Protein AF-K7R2X4-F1 (afdb_monomer_lite)

Organism: Trypanosoma cruzi (NCBI:txid5693)

Foldseek 3Di:
DLVVQLVDALQSLLCCLQPVLLVVLLVVLVVCCVVCVPVQDPVLVVLLVVLVVQLVVLVCLVVDPDLSSSLSSVSSNQSSVLSNCVRVPNVVSSNVSSNVSNVVSSVSSVVVSVVCCVPPVD

Structure (mmCIF, N/CA/C/O backbone):
data_AF-K7R2X4-F1
#
_entry.id   AF-K7R2X4-F1
#
loop_
_atom_site.group_PDB
_atom_site.id
_atom_site.type_symbol
_atom_site.label_atom_id
_atom_site.label_alt_id
_atom_site.label_comp_id
_atom_site.label_asym_id
_atom_site.label_entity_id
_atom_site.label_seq_id
_atom_site.pdbx_PDB_ins_code
_atom_site.Cartn_x
_atom_site.Cartn_y
_atom_site.Cartn_z
_atom_site.occupancy
_atom_site.B_iso_or_equiv
_atom_site.auth_seq_id
_atom_site.auth_comp_id
_atom_site.auth_asym_id
_atom_site.auth_atom_id
_atom_site.pdbx_PDB_model_num
ATOM 1 N N . TRP A 1 1 ? 6.339 7.286 11.561 1.00 77.75 1 TRP A N 1
ATOM 2 C CA . TRP A 1 1 ? 5.169 7.922 10.925 1.00 77.75 1 TRP A CA 1
ATOM 3 C C . TRP A 1 1 ? 3.982 6.979 10.856 1.00 77.75 1 TRP A C 1
ATOM 5 O O . TRP A 1 1 ? 2.956 7.312 11.421 1.00 77.75 1 TRP A O 1
ATOM 15 N N . LEU A 1 2 ? 4.081 5.812 10.201 1.00 76.56 2 LEU A N 1
ATOM 16 C CA . LEU A 1 2 ? 2.911 4.935 10.049 1.00 76.56 2 LEU A CA 1
ATOM 17 C C . LEU A 1 2 ? 2.340 4.407 11.384 1.00 76.56 2 LEU A C 1
ATOM 19 O O . LEU A 1 2 ? 1.121 4.411 11.533 1.00 76.56 2 LEU A O 1
ATOM 23 N N . PRO A 1 3 ? 3.168 3.999 12.370 1.00 75.19 3 PRO A N 1
ATOM 24 C CA . PRO A 1 3 ? 2.663 3.613 13.690 1.00 75.19 3 PRO A CA 1
ATOM 25 C C . PRO A 1 3 ? 2.019 4.781 14.443 1.00 75.19 3 PRO A C 1
ATOM 27 O O . PRO A 1 3 ? 1.027 4.573 15.134 1.00 75.19 3 PRO A O 1
ATOM 30 N N . ASP A 1 4 ? 2.558 5.988 14.266 1.00 79.75 4 ASP A N 1
ATOM 31 C CA . ASP A 1 4 ? 2.084 7.221 14.908 1.00 79.75 4 ASP A CA 1
ATOM 32 C C . ASP A 1 4 ? 0.754 7.682 14.284 1.00 79.75 4 ASP A C 1
ATOM 34 O O . ASP A 1 4 ? -0.154 8.132 14.972 1.00 79.75 4 ASP A O 1
ATOM 38 N N . ALA A 1 5 ? 0.573 7.476 12.974 1.00 78.31 5 ALA A N 1
ATOM 39 C CA . ALA A 1 5 ? -0.672 7.779 12.265 1.00 78.31 5 ALA A CA 1
ATOM 40 C C . ALA A 1 5 ? -1.873 6.952 12.769 1.00 78.31 5 ALA A C 1
ATOM 42 O O . ALA A 1 5 ? -3.019 7.359 12.586 1.00 78.31 5 ALA A O 1
ATOM 43 N N . MET A 1 6 ? -1.622 5.816 13.430 1.00 83.62 6 MET A N 1
ATOM 44 C CA . MET A 1 6 ? -2.658 4.958 14.017 1.00 83.62 6 MET A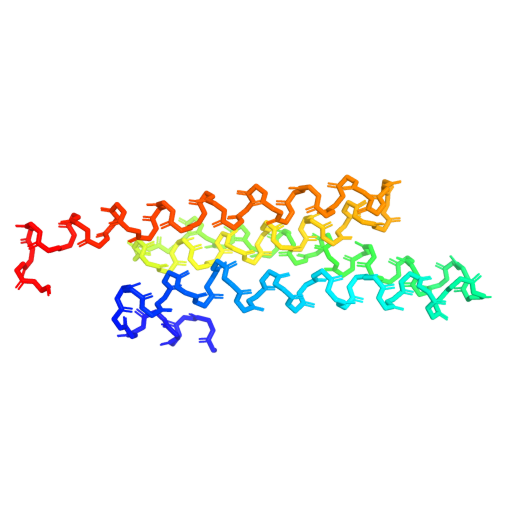 CA 1
ATOM 45 C C . MET A 1 6 ? -3.189 5.457 15.364 1.00 83.62 6 MET A C 1
ATOM 47 O O . MET A 1 6 ? -4.157 4.889 15.880 1.00 83.62 6 MET A O 1
ATOM 51 N N . GLU A 1 7 ? -2.587 6.493 15.947 1.00 83.25 7 GLU A N 1
ATOM 52 C CA . GLU A 1 7 ? -3.109 7.149 17.153 1.00 83.25 7 GLU A CA 1
ATOM 53 C C . GLU A 1 7 ? -4.338 8.013 16.848 1.00 83.25 7 GLU A C 1
ATOM 55 O O . GLU A 1 7 ? -5.176 8.230 17.721 1.00 83.25 7 GLU A O 1
ATOM 60 N N . GLY A 1 8 ? -4.489 8.445 15.592 1.00 79.62 8 GLY A N 1
ATOM 61 C CA . GLY A 1 8 ? -5.644 9.206 15.136 1.00 79.62 8 GLY A CA 1
ATOM 62 C C . GLY A 1 8 ? -6.963 8.416 15.157 1.00 79.62 8 GLY A C 1
ATOM 63 O O . GLY A 1 8 ? -6.980 7.185 15.295 1.00 79.62 8 GLY A O 1
ATOM 64 N N . PRO A 1 9 ? -8.101 9.112 14.983 1.00 82.31 9 PRO A N 1
ATOM 65 C CA . PRO A 1 9 ? -9.410 8.473 14.931 1.00 82.31 9 PRO A CA 1
ATOM 66 C C . PRO A 1 9 ? -9.512 7.516 13.733 1.00 82.31 9 PRO A C 1
ATOM 68 O O . PRO A 1 9 ? -8.972 7.763 12.650 1.00 82.31 9 PRO A O 1
ATOM 71 N N . ILE A 1 10 ? -10.243 6.414 13.916 1.00 82.56 10 ILE A N 1
ATOM 72 C CA . ILE A 1 10 ? -10.379 5.341 12.919 1.00 82.56 10 ILE A CA 1
ATOM 73 C C . ILE A 1 10 ? -10.864 5.825 11.533 1.00 82.56 10 ILE A C 1
ATOM 75 O O . ILE A 1 10 ? -10.270 5.392 10.543 1.00 82.56 10 ILE A O 1
ATOM 79 N N . PRO A 1 11 ? -11.851 6.741 11.393 1.00 78.00 11 PRO A N 1
ATOM 80 C CA . PRO A 1 11 ? -12.247 7.238 10.070 1.00 78.00 11 PRO A CA 1
ATOM 81 C C . PRO A 1 11 ? -11.132 8.011 9.348 1.00 78.00 11 PRO A C 1
ATOM 83 O O . PRO A 1 11 ? -11.034 7.941 8.124 1.00 78.00 11 PRO A O 1
ATOM 86 N N . VAL A 1 12 ? -10.244 8.693 10.081 1.00 80.56 12 VAL A N 1
ATOM 87 C CA . VAL A 1 12 ? -9.082 9.380 9.489 1.00 80.56 12 VAL A CA 1
ATOM 88 C C . VAL A 1 12 ? -8.041 8.366 9.018 1.00 80.56 12 VAL A C 1
ATOM 90 O O . VAL A 1 12 ? -7.509 8.498 7.917 1.00 80.56 12 VAL A O 1
ATOM 93 N N . SER A 1 13 ? -7.809 7.302 9.792 1.00 81.44 13 SER A N 1
ATOM 94 C CA . SER A 1 13 ? -6.947 6.191 9.364 1.00 81.44 13 SER A CA 1
ATOM 95 C C . SER A 1 13 ? -7.501 5.508 8.105 1.00 81.44 13 SER A C 1
ATOM 97 O O . SER A 1 13 ? -6.760 5.278 7.150 1.00 81.44 13 SER A O 1
ATOM 99 N N . ALA A 1 14 ? -8.815 5.262 8.044 1.00 77.38 14 ALA A N 1
ATOM 100 C CA . ALA A 1 14 ? -9.463 4.706 6.856 1.00 77.38 14 ALA A CA 1
ATOM 101 C C . ALA A 1 14 ? -9.222 5.581 5.614 1.00 77.38 14 ALA A C 1
ATOM 103 O O . ALA A 1 14 ? -8.844 5.065 4.563 1.00 77.38 14 ALA A O 1
ATOM 104 N N . LEU A 1 15 ? -9.369 6.904 5.748 1.00 79.50 15 LEU A N 1
ATOM 105 C CA . LEU A 1 15 ? -9.139 7.853 4.658 1.00 79.50 15 LEU A CA 1
ATOM 106 C C . LEU A 1 15 ? -7.680 7.842 4.172 1.00 79.50 15 LEU A C 1
ATOM 108 O O . LEU A 1 15 ? -7.438 7.787 2.968 1.00 79.50 15 LEU A O 1
ATOM 112 N N . ILE A 1 16 ? -6.704 7.863 5.082 1.00 80.94 16 ILE A N 1
ATOM 113 C CA . ILE A 1 16 ? -5.278 7.915 4.716 1.00 80.94 16 ILE A CA 1
ATOM 114 C C . ILE A 1 16 ? -4.851 6.641 3.975 1.00 80.94 16 ILE A C 1
ATOM 116 O O . ILE A 1 16 ? -4.173 6.698 2.947 1.00 80.94 16 ILE A O 1
ATOM 120 N N . HIS A 1 17 ? -5.274 5.479 4.470 1.00 77.75 17 HIS A N 1
ATOM 121 C CA . HIS A 1 17 ? -4.864 4.195 3.906 1.00 77.75 17 HIS A CA 1
ATOM 122 C C . HIS A 1 17 ? -5.637 3.789 2.650 1.00 77.75 17 HIS A C 1
ATOM 124 O O . HIS A 1 17 ? -5.121 2.998 1.860 1.00 77.75 17 HIS A O 1
ATOM 130 N N . ALA A 1 18 ? -6.843 4.325 2.451 1.00 71.25 18 ALA A N 1
ATOM 131 C CA . ALA A 1 18 ? -7.626 4.084 1.247 1.00 71.25 18 ALA A CA 1
ATOM 132 C C . ALA A 1 18 ? -7.346 5.127 0.155 1.00 71.25 18 ALA A C 1
ATOM 134 O O . ALA A 1 18 ? -7.120 4.755 -0.989 1.00 71.25 18 ALA A O 1
ATOM 135 N N . ALA A 1 19 ? -7.338 6.421 0.482 1.00 72.62 19 ALA A N 1
ATOM 136 C CA . ALA A 1 19 ? -7.342 7.475 -0.530 1.00 72.62 19 ALA A CA 1
ATOM 137 C C . ALA A 1 19 ? -5.947 8.048 -0.808 1.00 72.62 19 ALA A C 1
ATOM 139 O O . ALA A 1 19 ? -5.497 8.047 -1.951 1.00 72.62 19 ALA A O 1
ATOM 140 N N . THR A 1 20 ? -5.231 8.537 0.207 1.00 75.88 20 THR A N 1
ATOM 141 C CA . THR A 1 20 ? -4.026 9.350 -0.047 1.00 75.88 20 THR A CA 1
ATOM 142 C C . THR A 1 20 ? -2.812 8.504 -0.419 1.00 75.88 20 THR A C 1
ATOM 144 O O . THR A 1 20 ? -2.122 8.821 -1.388 1.00 75.88 20 THR A O 1
ATOM 147 N N . LEU A 1 21 ? -2.582 7.393 0.286 1.00 76.62 21 LEU A N 1
ATOM 148 C CA . LEU A 1 21 ? -1.491 6.460 -0.017 1.00 76.62 21 LEU A CA 1
ATOM 149 C C . LEU A 1 21 ? -1.657 5.777 -1.384 1.00 76.62 21 LEU A C 1
ATOM 151 O O . LEU A 1 21 ? -0.673 5.567 -2.090 1.00 76.62 21 LEU A O 1
ATOM 155 N N . VAL A 1 22 ? -2.896 5.466 -1.773 1.00 72.69 22 VAL A N 1
ATOM 156 C CA . VAL A 1 22 ? -3.201 4.786 -3.041 1.00 72.69 22 VAL A CA 1
ATOM 157 C C . VAL A 1 22 ? -3.092 5.744 -4.223 1.00 72.69 22 VAL A C 1
ATOM 159 O O . VAL A 1 22 ? -2.416 5.423 -5.198 1.00 72.69 22 VAL A O 1
ATOM 162 N N . VAL A 1 23 ? -3.689 6.938 -4.135 1.00 73.44 23 VAL A N 1
ATOM 163 C CA . VAL A 1 23 ? -3.627 7.937 -5.217 1.00 73.44 23 VAL A CA 1
ATOM 164 C C . VAL A 1 23 ? -2.190 8.394 -5.452 1.00 73.44 23 VAL A C 1
ATOM 166 O O . VAL A 1 23 ? -1.746 8.451 -6.597 1.00 73.44 23 VAL A O 1
ATOM 169 N N . CYS A 1 24 ? -1.431 8.646 -4.380 1.00 78.88 24 CYS A N 1
ATOM 170 C CA . CYS A 1 24 ? -0.012 8.969 -4.498 1.00 78.88 24 CYS A CA 1
ATOM 171 C C . CYS A 1 24 ? 0.764 7.810 -5.149 1.00 78.88 24 CYS A C 1
ATOM 173 O O . CYS A 1 24 ? 1.575 8.042 -6.042 1.00 78.88 24 CYS A O 1
ATOM 175 N N . GLY A 1 25 ? 0.450 6.562 -4.779 1.00 73.88 25 GLY A N 1
ATOM 176 C CA . GLY A 1 25 ? 1.038 5.364 -5.376 1.00 73.88 25 GLY A CA 1
ATOM 177 C C . GLY A 1 25 ? 0.819 5.256 -6.890 1.00 73.88 25 GLY A C 1
ATOM 178 O O . GLY A 1 25 ? 1.776 5.089 -7.645 1.00 73.88 25 GLY A O 1
ATOM 179 N N . ILE A 1 26 ? -0.427 5.417 -7.339 1.00 74.81 26 ILE A N 1
ATOM 180 C CA . ILE A 1 26 ? -0.808 5.342 -8.759 1.00 74.81 26 ILE A CA 1
ATOM 181 C C . ILE A 1 26 ? -0.136 6.457 -9.568 1.00 74.81 26 ILE A C 1
ATOM 183 O O . ILE A 1 26 ? 0.454 6.187 -10.616 1.00 74.81 26 ILE A O 1
ATOM 187 N N . ILE A 1 27 ? -0.183 7.700 -9.076 1.00 81.44 27 ILE A N 1
ATOM 188 C CA . ILE A 1 27 ? 0.437 8.847 -9.755 1.00 81.44 27 ILE A CA 1
ATOM 189 C C . ILE A 1 27 ? 1.938 8.606 -9.901 1.00 81.44 27 ILE A C 1
ATOM 191 O O . ILE A 1 27 ? 2.477 8.706 -11.002 1.00 81.44 27 ILE A O 1
ATOM 195 N N . LEU A 1 28 ? 2.607 8.230 -8.813 1.00 77.94 28 LEU A N 1
ATOM 196 C CA . LEU A 1 28 ? 4.053 8.051 -8.798 1.00 77.94 28 LEU A CA 1
ATOM 197 C C . LEU A 1 28 ? 4.482 6.858 -9.670 1.00 77.94 28 LEU A C 1
ATOM 199 O O . LEU A 1 28 ? 5.457 6.971 -10.406 1.00 77.94 28 LEU A O 1
ATOM 203 N N . GLY A 1 29 ? 3.713 5.764 -9.682 1.00 72.75 29 GLY A N 1
ATOM 204 C CA . GLY A 1 29 ? 3.928 4.634 -10.592 1.00 72.75 29 GLY A CA 1
ATOM 205 C C . GLY A 1 29 ? 3.778 5.019 -12.067 1.00 72.75 29 GLY A C 1
ATOM 206 O O . GLY A 1 29 ? 4.648 4.697 -12.876 1.00 72.75 29 GLY A O 1
ATOM 207 N N . SER A 1 30 ? 2.726 5.768 -12.412 1.00 75.06 30 SER A N 1
ATOM 208 C CA . SER A 1 30 ? 2.514 6.254 -13.783 1.00 75.06 30 SER A CA 1
ATOM 209 C C . SER A 1 30 ? 3.608 7.226 -14.241 1.00 75.06 30 SER A C 1
ATOM 211 O O . SER A 1 30 ? 4.054 7.165 -15.386 1.00 75.06 30 SER A O 1
ATOM 213 N N . PHE A 1 31 ? 4.097 8.069 -13.327 1.00 79.06 31 PHE A N 1
ATOM 214 C CA . PHE A 1 31 ? 5.168 9.022 -13.591 1.00 79.06 31 PHE A CA 1
ATOM 215 C C . PHE A 1 31 ? 6.516 8.324 -13.796 1.00 79.06 31 PHE A C 1
ATOM 217 O O . PHE A 1 31 ? 7.232 8.637 -14.743 1.00 79.06 31 PHE A O 1
ATOM 224 N N . ILE A 1 32 ? 6.845 7.338 -12.954 1.00 73.19 32 ILE A N 1
ATOM 225 C CA . ILE A 1 32 ? 8.058 6.521 -13.101 1.00 73.19 32 ILE A CA 1
ATOM 226 C C . ILE A 1 32 ? 8.062 5.814 -14.459 1.00 73.19 32 ILE A C 1
ATOM 228 O O . ILE A 1 32 ? 9.074 5.844 -15.155 1.00 73.19 32 ILE A O 1
ATOM 232 N N . PHE A 1 33 ? 6.939 5.224 -14.863 1.00 73.50 33 PHE A N 1
ATOM 233 C CA . PHE A 1 33 ? 6.860 4.535 -16.147 1.00 73.50 33 PHE A CA 1
ATOM 234 C C . PHE A 1 33 ? 7.175 5.463 -17.330 1.00 73.50 33 PHE A C 1
ATOM 236 O O . PHE A 1 33 ? 8.025 5.138 -18.154 1.00 73.50 33 PHE A O 1
ATOM 243 N N . TRP A 1 34 ? 6.565 6.652 -17.358 1.00 75.12 34 TRP A N 1
ATOM 244 C CA . TRP A 1 34 ? 6.799 7.648 -18.409 1.00 75.12 34 TRP A CA 1
ATOM 245 C C . TRP A 1 34 ? 8.215 8.244 -18.384 1.00 75.12 34 TRP A C 1
ATOM 247 O O . TRP A 1 34 ? 8.813 8.465 -19.434 1.00 75.12 34 TRP A O 1
ATOM 257 N N . CYS A 1 35 ? 8.779 8.528 -17.207 1.00 74.44 35 CYS A N 1
ATOM 258 C CA . CYS A 1 35 ? 10.097 9.164 -17.109 1.00 74.44 35 CYS A CA 1
ATOM 259 C C . CYS A 1 35 ? 11.264 8.204 -17.368 1.00 74.44 35 CYS A C 1
ATOM 261 O O . CYS A 1 35 ? 12.306 8.629 -17.871 1.00 74.44 35 CYS A O 1
ATOM 263 N N . PHE A 1 36 ? 11.123 6.927 -17.006 1.00 70.06 36 PHE A N 1
ATOM 264 C CA . PHE A 1 36 ? 12.213 5.950 -17.086 1.00 70.06 36 PHE A CA 1
ATOM 265 C C . PHE A 1 36 ? 12.137 5.037 -18.313 1.00 70.06 36 PHE A C 1
ATOM 267 O O . PHE A 1 36 ? 12.988 4.159 -18.462 1.00 70.06 36 PHE A O 1
ATOM 274 N N . GLU A 1 37 ? 11.217 5.307 -19.244 1.00 66.94 37 GLU A N 1
ATOM 275 C CA . GLU A 1 37 ? 11.116 4.648 -20.555 1.00 66.94 37 GLU A CA 1
ATOM 276 C C . GLU A 1 37 ? 12.402 4.774 -21.407 1.00 66.94 37 GLU A C 1
ATOM 278 O O . GLU A 1 37 ? 12.574 4.065 -22.385 1.00 66.94 37 GLU A O 1
ATOM 283 N N . PHE A 1 38 ? 13.355 5.641 -21.043 1.00 59.91 38 PHE A N 1
ATOM 284 C CA . PHE A 1 38 ? 14.661 5.748 -21.715 1.00 59.91 38 PHE A CA 1
ATOM 285 C C . PHE A 1 38 ? 15.844 5.146 -20.926 1.00 59.91 38 PHE A C 1
ATOM 287 O O . PHE A 1 38 ? 16.892 4.882 -21.511 1.00 59.91 38 PHE A O 1
ATOM 294 N N . TRP A 1 39 ? 15.706 4.883 -19.620 1.00 62.25 39 TRP A N 1
ATOM 295 C CA . TRP A 1 39 ? 16.797 4.432 -18.727 1.00 62.25 39 TRP A CA 1
ATOM 296 C C . TRP A 1 39 ? 16.585 2.980 -18.244 1.00 62.25 39 TRP A C 1
ATOM 298 O O . TRP A 1 39 ? 16.733 2.648 -17.064 1.00 62.25 39 TRP A O 1
ATOM 308 N N . PHE A 1 40 ? 16.222 2.114 -19.195 1.00 65.06 40 PHE A N 1
ATOM 309 C CA . PHE A 1 40 ? 15.354 0.939 -19.029 1.00 65.06 40 PHE A CA 1
ATOM 310 C C . PHE A 1 40 ? 15.786 -0.202 -18.083 1.00 65.06 40 PHE A C 1
ATOM 312 O O . PHE A 1 40 ? 14.927 -0.994 -17.719 1.00 65.06 40 PHE A O 1
ATOM 319 N N . SER A 1 41 ? 17.051 -0.361 -17.667 1.00 70.25 41 SER A N 1
ATOM 320 C CA . SER A 1 41 ? 17.432 -1.562 -16.879 1.00 70.25 41 SER A CA 1
ATOM 321 C C . SER A 1 41 ? 17.846 -1.278 -15.435 1.00 70.25 41 SER A C 1
ATOM 323 O O . SER A 1 41 ? 17.402 -1.962 -14.507 1.00 70.25 41 SER A O 1
ATOM 325 N N . TYR A 1 42 ? 18.663 -0.250 -15.204 1.00 78.56 42 TYR A N 1
ATOM 326 C CA . TYR A 1 42 ? 19.236 -0.024 -13.879 1.00 78.56 42 TYR A CA 1
ATOM 327 C C . TYR A 1 42 ? 18.209 0.539 -12.886 1.00 78.56 42 TYR A C 1
ATOM 329 O O . TYR A 1 42 ? 18.084 0.036 -11.774 1.00 78.56 42 TYR A O 1
ATOM 337 N N . PHE A 1 43 ? 17.404 1.524 -13.293 1.00 79.81 43 PHE A N 1
ATOM 338 C CA . PHE A 1 43 ? 16.391 2.099 -12.402 1.00 79.81 43 PHE A CA 1
ATOM 339 C C . PHE A 1 43 ? 15.257 1.117 -12.107 1.00 79.81 43 PHE A C 1
ATOM 341 O O . PHE A 1 43 ? 14.880 0.949 -10.949 1.00 79.81 43 PHE A O 1
ATOM 348 N N . TYR A 1 44 ? 14.766 0.406 -13.123 1.00 80.62 44 TYR A N 1
ATOM 349 C CA . TYR A 1 44 ? 13.725 -0.605 -12.941 1.00 80.62 44 TYR A CA 1
ATOM 350 C C . TYR A 1 44 ? 14.171 -1.743 -12.020 1.00 80.62 44 TYR A C 1
ATOM 352 O O . TYR A 1 44 ? 13.416 -2.135 -11.129 1.00 80.62 44 TYR A O 1
ATOM 360 N N . SER A 1 45 ? 15.409 -2.228 -12.169 1.00 83.44 45 SER A N 1
ATOM 361 C CA . SER A 1 45 ? 15.941 -3.252 -11.265 1.00 83.44 45 SER A CA 1
ATOM 3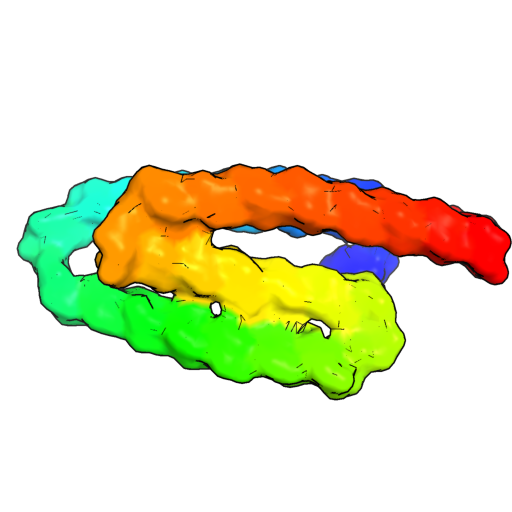62 C C . SER A 1 45 ? 16.028 -2.744 -9.827 1.00 83.44 45 SER A C 1
ATOM 364 O O . SER A 1 45 ? 15.530 -3.423 -8.932 1.00 83.44 45 SER A O 1
ATOM 366 N N . ILE A 1 46 ? 16.547 -1.536 -9.584 1.00 87.25 46 ILE A N 1
ATOM 367 C CA . ILE A 1 46 ? 16.582 -0.954 -8.231 1.00 87.25 46 ILE A CA 1
ATOM 368 C C . ILE A 1 46 ? 15.181 -0.876 -7.625 1.00 87.25 46 ILE A C 1
ATOM 370 O O . ILE A 1 46 ? 14.989 -1.260 -6.469 1.00 87.25 46 ILE A O 1
ATOM 374 N N . ILE A 1 47 ? 14.189 -0.395 -8.376 1.00 84.94 47 ILE A N 1
ATOM 375 C CA . ILE A 1 47 ? 12.836 -0.246 -7.834 1.00 84.94 47 ILE A CA 1
ATOM 376 C C . ILE A 1 47 ? 12.203 -1.626 -7.569 1.00 84.94 47 ILE A C 1
ATOM 378 O O . ILE A 1 47 ? 11.586 -1.826 -6.522 1.00 84.94 47 ILE A O 1
ATOM 382 N N . CYS A 1 48 ? 12.413 -2.617 -8.440 1.00 86.25 48 CYS A N 1
ATOM 383 C CA . CYS A 1 48 ? 11.904 -3.977 -8.220 1.00 86.25 48 CYS A CA 1
ATOM 384 C C . CYS A 1 48 ? 12.590 -4.647 -7.001 1.00 86.25 48 CYS A C 1
ATOM 386 O O . CYS A 1 48 ? 11.914 -5.231 -6.155 1.00 86.25 48 CYS A O 1
ATOM 388 N N . TRP A 1 49 ? 13.905 -4.469 -6.810 1.00 90.19 49 TRP A N 1
ATOM 389 C CA . TRP A 1 49 ? 14.614 -4.961 -5.616 1.00 90.19 49 TRP A CA 1
ATOM 390 C C . TRP A 1 49 ? 14.167 -4.258 -4.331 1.00 90.19 49 TRP A C 1
ATOM 392 O O . TRP A 1 49 ? 13.890 -4.916 -3.329 1.00 90.19 49 TRP A O 1
ATOM 402 N N . THR A 1 50 ? 14.065 -2.929 -4.343 1.00 90.50 50 THR A N 1
ATOM 403 C CA . THR A 1 50 ? 13.638 -2.161 -3.160 1.00 90.5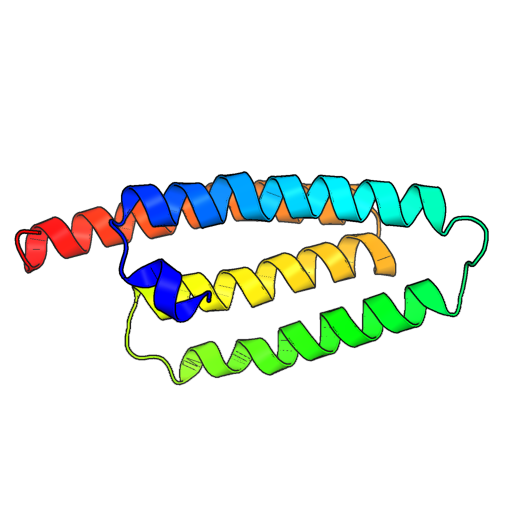0 50 THR A CA 1
ATOM 404 C C . THR A 1 50 ? 12.211 -2.506 -2.746 1.00 90.50 50 THR A C 1
ATOM 406 O O . THR A 1 50 ? 11.968 -2.757 -1.567 1.00 90.50 50 THR A O 1
ATOM 409 N N . THR A 1 51 ? 11.277 -2.600 -3.694 1.00 88.94 51 THR A N 1
ATOM 410 C CA . THR A 1 51 ? 9.892 -3.006 -3.406 1.00 88.94 51 THR A CA 1
ATOM 411 C C . THR A 1 51 ? 9.813 -4.435 -2.867 1.00 88.94 51 THR A C 1
ATOM 413 O O . THR A 1 51 ? 9.123 -4.654 -1.870 1.00 88.94 51 THR A O 1
ATOM 416 N N . ALA A 1 52 ? 10.578 -5.381 -3.421 1.00 89.12 52 ALA A N 1
ATOM 417 C CA . ALA A 1 52 ? 10.654 -6.751 -2.906 1.00 89.12 52 ALA A CA 1
ATOM 418 C C . ALA A 1 52 ? 11.201 -6.816 -1.467 1.00 89.12 52 ALA A C 1
ATOM 420 O O . ALA A 1 52 ? 10.645 -7.513 -0.615 1.00 89.12 52 ALA A O 1
ATOM 421 N N . ILE A 1 53 ? 12.252 -6.049 -1.160 1.00 92.75 53 ILE A N 1
ATOM 422 C CA . ILE A 1 53 ? 12.815 -5.971 0.196 1.00 92.75 53 ILE A CA 1
ATOM 423 C C . ILE A 1 53 ? 11.789 -5.390 1.174 1.00 92.75 53 ILE A C 1
ATOM 425 O O . ILE A 1 53 ? 11.630 -5.915 2.275 1.00 92.75 53 ILE A O 1
ATOM 429 N N . ILE A 1 54 ? 11.058 -4.343 0.784 1.00 89.50 54 ILE A N 1
ATOM 430 C CA . ILE A 1 54 ? 10.034 -3.735 1.646 1.00 89.50 54 ILE A CA 1
ATOM 431 C C . ILE A 1 54 ? 8.892 -4.722 1.926 1.00 89.50 54 ILE A C 1
ATOM 433 O O . ILE A 1 54 ? 8.436 -4.808 3.069 1.00 89.50 54 ILE A O 1
ATOM 437 N N . VAL A 1 55 ? 8.473 -5.517 0.934 1.00 89.06 55 VAL A N 1
ATOM 438 C CA . VAL A 1 55 ? 7.497 -6.601 1.141 1.00 89.06 55 VAL A CA 1
ATOM 439 C C . VAL A 1 55 ? 8.005 -7.585 2.198 1.00 89.06 55 VAL A C 1
ATOM 441 O O . VAL A 1 55 ? 7.277 -7.892 3.140 1.00 89.06 55 VAL A O 1
ATOM 444 N N . LEU A 1 56 ? 9.265 -8.016 2.122 1.00 89.06 56 LEU A N 1
ATOM 445 C CA . LEU A 1 56 ? 9.845 -8.914 3.127 1.00 89.06 56 LEU A CA 1
ATOM 446 C C . LEU A 1 56 ? 9.915 -8.269 4.518 1.00 89.06 56 LEU A C 1
ATOM 448 O O . LEU A 1 56 ? 9.537 -8.894 5.507 1.00 89.06 56 LEU A O 1
ATOM 452 N N . MET A 1 57 ? 10.338 -7.008 4.610 1.00 86.81 57 MET A N 1
ATOM 453 C CA . MET A 1 57 ? 10.405 -6.285 5.887 1.00 86.81 57 MET A CA 1
ATOM 454 C C . MET A 1 57 ? 9.023 -6.083 6.517 1.00 86.81 57 MET A C 1
ATOM 456 O O . MET A 1 57 ? 8.881 -6.094 7.741 1.00 86.81 57 MET A O 1
ATOM 460 N N . SER A 1 58 ? 7.981 -5.952 5.695 1.00 85.94 58 SER A N 1
ATOM 461 C CA . SER A 1 58 ? 6.607 -5.801 6.174 1.00 85.94 58 SER A CA 1
ATOM 462 C C . SER A 1 58 ? 6.067 -7.042 6.900 1.00 85.94 58 SER A C 1
ATOM 464 O O . SER A 1 58 ? 5.104 -6.920 7.653 1.00 85.94 58 SER A O 1
ATOM 466 N N . LEU A 1 59 ? 6.716 -8.211 6.779 1.00 85.50 59 LEU A N 1
ATOM 467 C CA . LEU A 1 59 ? 6.371 -9.420 7.545 1.00 85.50 59 LEU A CA 1
ATOM 468 C C . LEU A 1 59 ? 6.531 -9.233 9.064 1.00 85.50 59 LEU A C 1
ATOM 470 O O . LEU A 1 59 ? 5.934 -9.974 9.841 1.00 85.50 59 LEU A O 1
ATOM 474 N N . CYS A 1 60 ? 7.242 -8.190 9.506 1.00 84.88 60 CYS A N 1
ATOM 475 C CA . CYS A 1 60 ? 7.271 -7.767 10.909 1.00 84.88 60 CYS A CA 1
ATOM 476 C C . CYS A 1 60 ? 5.860 -7.481 11.484 1.00 84.88 60 CYS A C 1
ATOM 478 O O . CYS A 1 60 ? 5.658 -7.529 12.697 1.00 84.88 60 CYS A O 1
ATOM 480 N N . VAL A 1 61 ? 4.850 -7.276 10.624 1.00 86.25 61 VAL A N 1
ATOM 481 C CA . VAL A 1 61 ? 3.410 -7.288 10.953 1.00 86.25 61 VAL A CA 1
ATOM 482 C C . VAL A 1 61 ? 3.031 -8.344 11.989 1.00 86.25 61 VAL A C 1
ATOM 484 O O . VAL A 1 61 ? 2.313 -8.012 12.928 1.00 86.25 61 VAL A O 1
ATOM 487 N N . PHE A 1 62 ? 3.515 -9.582 11.849 1.00 86.56 62 PHE A N 1
ATOM 488 C CA . PHE A 1 62 ? 3.099 -10.702 12.703 1.00 86.56 62 PHE A CA 1
ATOM 489 C C . PHE A 1 62 ? 3.482 -10.535 14.178 1.00 86.56 62 PHE A C 1
ATOM 491 O O . PHE A 1 62 ? 2.892 -11.188 15.032 1.00 86.56 62 PHE A O 1
ATOM 498 N N . TYR A 1 63 ? 4.420 -9.639 14.481 1.00 87.31 63 TYR A N 1
ATOM 499 C CA . TYR A 1 63 ? 4.834 -9.319 15.845 1.00 87.31 63 TYR A CA 1
ATOM 500 C C . TYR A 1 63 ? 4.059 -8.140 16.457 1.00 87.31 63 TYR A C 1
ATOM 502 O O . TYR A 1 63 ? 4.310 -7.774 17.603 1.00 87.31 63 TYR A O 1
ATOM 510 N N . ASN A 1 64 ? 3.118 -7.531 15.725 1.00 85.50 64 ASN A N 1
ATOM 511 C CA . ASN A 1 64 ? 2.294 -6.436 16.235 1.00 85.50 64 ASN A CA 1
ATOM 512 C C . ASN A 1 64 ? 0.990 -6.968 16.842 1.00 85.50 64 ASN A C 1
ATOM 514 O O . ASN A 1 64 ? 0.176 -7.567 16.143 1.00 85.50 64 ASN A O 1
ATOM 518 N N . PHE A 1 65 ? 0.761 -6.670 18.122 1.00 86.56 65 PHE A N 1
ATOM 519 C CA . PHE A 1 65 ? -0.471 -7.036 18.832 1.00 86.56 65 PHE A CA 1
ATOM 520 C C . PHE A 1 65 ? -1.617 -6.026 18.638 1.00 86.56 65 PHE A C 1
ATOM 522 O O . PHE A 1 65 ? -2.779 -6.358 18.854 1.00 86.56 65 PHE A O 1
ATOM 529 N N . ASP A 1 66 ? -1.314 -4.804 18.190 1.00 87.31 66 ASP A N 1
ATOM 530 C CA . ASP A 1 66 ? -2.318 -3.766 17.947 1.00 87.31 66 ASP A CA 1
ATOM 531 C C . ASP A 1 66 ? -2.983 -3.944 16.575 1.00 87.31 66 ASP A C 1
ATOM 533 O O . ASP A 1 66 ? -2.336 -3.778 15.537 1.00 87.31 66 ASP A O 1
ATOM 537 N N . ALA A 1 67 ? -4.300 -4.179 16.544 1.0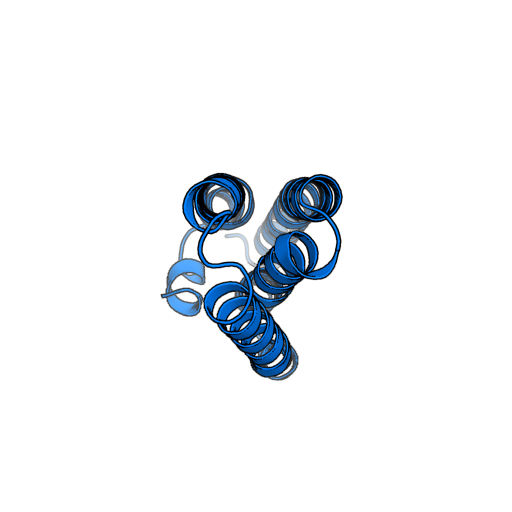0 86.75 67 ALA A N 1
ATOM 538 C CA . ALA A 1 67 ? -5.049 -4.398 15.299 1.00 86.75 67 ALA A CA 1
ATOM 539 C C . ALA A 1 67 ? -4.921 -3.235 14.292 1.00 86.75 67 ALA A C 1
ATOM 541 O O . ALA A 1 67 ? -4.741 -3.458 13.093 1.00 86.75 67 ALA A O 1
ATOM 542 N N . LYS A 1 68 ? -4.951 -1.981 14.774 1.00 84.69 68 LYS A N 1
ATOM 543 C CA . LYS A 1 68 ? -4.768 -0.788 13.927 1.00 84.69 68 LYS A CA 1
ATOM 544 C C . LYS A 1 68 ? -3.394 -0.794 13.249 1.00 84.69 68 LYS A C 1
ATOM 546 O O . LYS A 1 68 ? -3.300 -0.654 12.031 1.00 84.69 68 LYS A O 1
ATOM 551 N N . ARG A 1 69 ? -2.330 -1.045 14.020 1.00 86.69 69 ARG A N 1
ATOM 552 C CA . ARG A 1 69 ? -0.958 -1.115 13.494 1.00 86.69 69 ARG A CA 1
ATOM 553 C C . ARG A 1 69 ? -0.779 -2.303 12.558 1.00 86.69 69 ARG A C 1
ATOM 555 O O . ARG A 1 69 ? -0.164 -2.141 11.510 1.00 86.69 69 ARG A O 1
ATOM 562 N N . TYR A 1 70 ? -1.371 -3.454 12.867 1.00 89.44 70 TYR A N 1
ATOM 563 C CA . TYR A 1 70 ? -1.348 -4.630 11.995 1.00 89.44 70 TYR A CA 1
ATOM 564 C C . TYR A 1 70 ? -1.900 -4.307 10.594 1.00 89.44 70 TYR A C 1
ATOM 566 O O . TYR A 1 70 ? -1.308 -4.648 9.562 1.00 89.44 70 TYR A O 1
ATOM 574 N N . ILE A 1 71 ? -3.013 -3.573 10.529 1.00 88.81 71 ILE A N 1
ATOM 575 C CA . ILE A 1 71 ? -3.612 -3.170 9.249 1.00 88.81 71 ILE A CA 1
ATOM 576 C C . ILE A 1 71 ? -2.791 -2.101 8.549 1.00 88.81 71 ILE A C 1
ATOM 578 O O . ILE A 1 71 ? -2.644 -2.165 7.324 1.00 88.81 71 ILE A O 1
ATOM 582 N N . ALA A 1 72 ? -2.237 -1.158 9.305 1.00 86.44 72 ALA A N 1
ATOM 583 C CA . ALA A 1 72 ? -1.335 -0.154 8.769 1.00 86.44 72 ALA A CA 1
ATOM 584 C C . ALA A 1 72 ? -0.119 -0.814 8.115 1.00 86.44 72 ALA A C 1
ATOM 586 O O . ALA A 1 72 ? 0.132 -0.609 6.932 1.00 86.44 72 ALA A O 1
ATOM 587 N N . PHE A 1 73 ? 0.596 -1.684 8.821 1.00 87.00 73 PHE A N 1
ATOM 588 C CA . PHE A 1 73 ? 1.781 -2.334 8.272 1.00 87.00 73 PHE A CA 1
ATOM 589 C C . PHE A 1 73 ? 1.459 -3.275 7.099 1.00 87.00 73 PHE A C 1
ATOM 591 O O . PHE A 1 73 ? 2.229 -3.341 6.142 1.00 87.00 73 PHE A O 1
ATOM 598 N N . SER A 1 74 ? 0.289 -3.920 7.078 1.00 88.62 74 SER A N 1
ATOM 599 C CA . SER A 1 74 ? -0.132 -4.672 5.885 1.00 88.62 74 SER A CA 1
ATOM 600 C C . SER A 1 74 ? -0.456 -3.775 4.679 1.00 88.62 74 SER A C 1
ATOM 602 O O . SER A 1 74 ? -0.428 -4.272 3.556 1.00 88.62 74 SER A O 1
ATOM 604 N N . THR A 1 75 ? -0.697 -2.466 4.860 1.00 89.12 75 THR A N 1
ATOM 605 C CA . THR A 1 75 ? -0.761 -1.517 3.723 1.00 89.12 75 THR A CA 1
ATOM 606 C C . THR A 1 75 ? 0.606 -1.304 3.088 1.00 89.12 75 THR A C 1
ATOM 608 O O . THR A 1 75 ? 0.687 -1.247 1.868 1.00 89.12 75 THR A O 1
ATOM 611 N N . ILE A 1 76 ? 1.688 -1.279 3.879 1.00 87.88 76 ILE A N 1
ATOM 612 C CA . ILE A 1 76 ? 3.054 -1.178 3.340 1.00 87.88 76 ILE A CA 1
ATOM 613 C C . ILE A 1 76 ? 3.322 -2.368 2.422 1.00 87.88 76 ILE A C 1
ATOM 615 O O . ILE A 1 76 ? 3.721 -2.178 1.278 1.00 87.88 76 ILE A O 1
ATOM 619 N N . CYS A 1 77 ? 3.030 -3.582 2.899 1.00 89.19 77 CYS A N 1
ATOM 620 C CA . CYS A 1 77 ? 3.189 -4.807 2.118 1.00 89.19 77 CYS A CA 1
ATOM 621 C C . CYS A 1 77 ? 2.452 -4.730 0.774 1.00 89.19 77 CYS A C 1
ATOM 623 O O . CYS A 1 77 ? 3.039 -4.933 -0.286 1.00 89.19 77 CYS A O 1
ATOM 625 N N . GLN A 1 78 ? 1.161 -4.396 0.818 1.00 90.88 78 GLN A N 1
ATOM 626 C CA . GLN A 1 78 ? 0.290 -4.427 -0.355 1.00 90.88 78 GLN A CA 1
ATOM 627 C C . GLN A 1 78 ? 0.588 -3.294 -1.347 1.00 90.88 78 GLN A C 1
ATOM 629 O O . GLN A 1 78 ? 0.539 -3.521 -2.555 1.00 90.88 78 GLN A O 1
ATOM 634 N N . ILE A 1 79 ? 0.951 -2.101 -0.869 1.00 88.88 79 ILE A N 1
ATOM 635 C CA . ILE A 1 79 ? 1.385 -0.987 -1.724 1.00 88.88 79 ILE A CA 1
ATOM 636 C C . ILE A 1 79 ? 2.712 -1.329 -2.404 1.00 88.88 79 ILE A C 1
ATOM 638 O O . ILE A 1 79 ? 2.828 -1.180 -3.619 1.00 88.88 79 ILE A O 1
ATOM 642 N N . SER A 1 80 ? 3.697 -1.837 -1.658 1.00 89.31 80 SER A N 1
ATOM 643 C CA . SER A 1 80 ? 4.984 -2.248 -2.230 1.00 89.31 80 SER A CA 1
ATOM 644 C C . SER A 1 80 ? 4.829 -3.387 -3.234 1.00 89.31 80 SER A C 1
ATOM 646 O O . SER A 1 80 ? 5.453 -3.346 -4.290 1.00 89.31 80 SER A O 1
ATOM 648 N N . PHE A 1 81 ? 3.950 -4.351 -2.958 1.00 89.62 81 PHE A N 1
ATOM 649 C CA . PHE A 1 81 ? 3.607 -5.404 -3.910 1.00 89.62 81 PHE A CA 1
ATOM 650 C C . PHE A 1 81 ? 2.934 -4.849 -5.175 1.00 89.62 81 PHE A C 1
ATOM 652 O O . PHE A 1 81 ? 3.291 -5.240 -6.280 1.00 89.62 81 PHE A O 1
ATOM 659 N N . SER A 1 82 ? 2.020 -3.884 -5.040 1.00 90.00 82 SER A N 1
ATOM 660 C CA . SER A 1 82 ? 1.361 -3.251 -6.194 1.00 90.00 82 SER A CA 1
ATOM 661 C C . SER A 1 82 ? 2.369 -2.511 -7.081 1.00 90.00 82 SER A C 1
ATOM 663 O O . SER A 1 82 ? 2.323 -2.641 -8.302 1.00 90.00 82 SER A O 1
ATOM 665 N N . PHE A 1 83 ? 3.339 -1.810 -6.480 1.00 86.69 83 PHE A N 1
ATOM 666 C CA . PHE A 1 83 ? 4.458 -1.203 -7.208 1.00 86.69 83 PHE A CA 1
ATOM 667 C C . PHE A 1 83 ? 5.355 -2.236 -7.893 1.00 86.69 83 PHE A C 1
ATOM 669 O O . PHE A 1 83 ? 5.731 -2.042 -9.048 1.00 86.69 83 PHE A O 1
ATOM 676 N N . PHE A 1 84 ? 5.673 -3.337 -7.209 1.00 87.75 84 PHE A N 1
ATOM 677 C CA . PHE A 1 84 ? 6.411 -4.448 -7.803 1.00 87.75 84 PHE A CA 1
ATOM 678 C C . PHE A 1 84 ? 5.676 -4.988 -9.040 1.00 87.75 84 PHE A C 1
ATOM 680 O O . PHE A 1 84 ? 6.290 -5.148 -10.091 1.00 87.75 84 PHE A O 1
ATOM 687 N N . CYS A 1 85 ? 4.355 -5.180 -8.967 1.00 87.69 85 CYS A N 1
ATOM 688 C CA . CYS A 1 85 ? 3.540 -5.596 -10.111 1.00 87.69 85 CYS A CA 1
ATOM 689 C C . CYS A 1 85 ? 3.521 -4.562 -11.247 1.00 87.69 85 CYS A C 1
ATOM 691 O O . CYS A 1 85 ? 3.631 -4.964 -12.402 1.00 87.69 85 CYS A O 1
ATOM 693 N N . CYS A 1 86 ? 3.430 -3.258 -10.951 1.00 85.06 86 CYS A N 1
ATOM 694 C CA . CYS A 1 86 ? 3.491 -2.211 -11.982 1.00 85.06 86 CYS A CA 1
ATOM 695 C C . CYS A 1 86 ? 4.779 -2.282 -12.816 1.00 85.06 86 CYS A C 1
ATOM 697 O O . CYS A 1 86 ? 4.763 -1.942 -13.993 1.00 85.06 86 CYS A O 1
ATOM 699 N N . ILE A 1 87 ? 5.889 -2.673 -12.186 1.00 82.25 87 ILE A N 1
ATOM 700 C CA . ILE A 1 87 ? 7.228 -2.651 -12.783 1.00 82.25 87 ILE A CA 1
ATOM 701 C C . ILE A 1 87 ? 7.595 -3.984 -13.426 1.00 82.25 87 ILE A C 1
ATOM 703 O O . ILE A 1 87 ? 8.137 -4.011 -14.525 1.00 82.25 87 ILE A O 1
ATOM 707 N N . CYS A 1 88 ? 7.351 -5.081 -12.715 1.00 84.00 88 CYS A N 1
ATOM 708 C CA . CYS A 1 88 ? 7.844 -6.403 -13.078 1.00 84.00 88 CYS A CA 1
ATOM 709 C C . CYS A 1 88 ? 6.786 -7.248 -13.827 1.00 84.00 88 CYS A C 1
ATOM 711 O O . CYS A 1 88 ? 7.137 -8.292 -14.372 1.00 84.00 88 CYS A O 1
ATOM 713 N N . LEU A 1 89 ? 5.519 -6.807 -13.893 1.00 83.62 89 LEU A N 1
ATOM 714 C CA . LEU A 1 89 ? 4.462 -7.442 -14.695 1.00 83.62 89 LEU A CA 1
ATOM 715 C C . LEU A 1 89 ? 3.894 -6.479 -15.740 1.00 83.62 89 LEU A C 1
ATOM 717 O O . LEU A 1 89 ? 4.261 -6.548 -16.905 1.00 83.62 89 LEU A O 1
ATOM 721 N N . ASP A 1 90 ? 2.968 -5.620 -15.314 1.00 84.19 90 ASP A N 1
ATOM 722 C CA . ASP A 1 90 ? 2.218 -4.721 -16.180 1.00 84.19 90 ASP A CA 1
ATOM 723 C C . ASP A 1 90 ? 1.612 -3.583 -15.355 1.00 84.19 90 ASP A C 1
ATOM 725 O O . ASP A 1 90 ? 1.076 -3.791 -14.257 1.00 84.19 90 ASP A O 1
ATOM 729 N N . LEU A 1 91 ? 1.630 -2.373 -15.912 1.00 83.62 91 LEU A N 1
ATOM 730 C CA . LEU A 1 91 ? 1.155 -1.169 -15.225 1.00 83.62 91 LEU A CA 1
ATOM 731 C C . LEU A 1 91 ? -0.347 -1.254 -14.922 1.00 83.62 91 LEU A C 1
ATOM 733 O O . LEU A 1 91 ? -0.792 -0.916 -13.825 1.00 83.62 91 LEU A O 1
ATOM 737 N N . TYR A 1 92 ? -1.129 -1.784 -15.866 1.00 85.62 92 TYR A N 1
ATOM 738 C CA . TYR A 1 92 ? -2.566 -1.991 -15.684 1.00 85.62 92 TYR A CA 1
ATOM 739 C C . TYR A 1 92 ? -2.862 -2.951 -14.525 1.00 85.62 92 TYR A C 1
ATOM 741 O O . TYR A 1 92 ? -3.717 -2.670 -13.685 1.00 85.62 92 TYR A O 1
ATOM 749 N N . VAL A 1 93 ? -2.110 -4.052 -14.438 1.00 87.44 93 VAL A N 1
ATOM 750 C CA . VAL A 1 93 ? -2.262 -5.052 -13.375 1.00 87.44 93 VAL A CA 1
ATOM 751 C C . VAL A 1 93 ? -1.942 -4.436 -12.015 1.00 87.44 93 VAL A C 1
ATOM 753 O O . VAL A 1 93 ? -2.735 -4.569 -11.082 1.00 87.44 93 VAL A O 1
ATOM 756 N N . GLY A 1 94 ? -0.831 -3.708 -11.894 1.00 86.94 94 GLY A N 1
ATOM 757 C CA . GLY A 1 94 ? -0.477 -3.040 -10.641 1.00 86.94 94 GLY A CA 1
ATOM 758 C C . GLY A 1 94 ? -1.492 -1.967 -10.215 1.00 86.94 94 GLY A C 1
ATOM 759 O O . GLY A 1 94 ? -1.876 -1.919 -9.044 1.00 86.94 94 GLY A O 1
ATOM 760 N N . CYS A 1 95 ? -2.029 -1.181 -11.155 1.00 85.12 95 CYS A N 1
ATOM 761 C CA . CYS A 1 95 ? -3.121 -0.235 -10.886 1.00 85.12 95 CYS A CA 1
ATOM 762 C C . CYS A 1 95 ? -4.399 -0.926 -10.386 1.00 85.12 95 CYS A C 1
ATOM 764 O O . CYS A 1 95 ? -5.057 -0.416 -9.477 1.00 85.12 95 CYS A O 1
ATOM 766 N N . LEU A 1 96 ? -4.745 -2.101 -10.919 1.00 87.88 96 LEU A N 1
ATOM 767 C CA . LEU A 1 96 ? -5.870 -2.882 -10.400 1.00 87.88 96 LEU A CA 1
ATOM 768 C C . LEU A 1 96 ? -5.629 -3.331 -8.953 1.00 87.88 96 LEU A C 1
ATOM 770 O O . LEU A 1 96 ? -6.537 -3.206 -8.129 1.00 87.88 96 LEU A O 1
ATOM 774 N N . PHE A 1 97 ? -4.421 -3.790 -8.610 1.00 89.06 97 PHE A N 1
ATOM 775 C CA . PHE A 1 97 ? -4.076 -4.131 -7.223 1.00 89.06 97 PHE A CA 1
ATOM 776 C C . PHE A 1 97 ? -4.223 -2.933 -6.277 1.00 89.06 97 PHE A C 1
ATOM 778 O O . PHE A 1 97 ? -4.783 -3.089 -5.189 1.00 89.06 97 PHE A O 1
ATOM 785 N N . PHE A 1 98 ? -3.829 -1.731 -6.708 1.00 87.56 98 PHE A N 1
ATOM 786 C CA . PHE A 1 98 ? -4.074 -0.494 -5.962 1.00 87.56 98 PHE A CA 1
ATOM 787 C C . PHE A 1 98 ? -5.569 -0.223 -5.734 1.00 87.56 98 PHE A C 1
ATOM 789 O O . PHE A 1 98 ? -5.973 0.098 -4.612 1.00 87.56 98 PHE A O 1
ATOM 796 N N . CYS A 1 99 ? -6.404 -0.398 -6.762 1.00 86.44 99 CYS A N 1
ATOM 797 C CA . CYS A 1 99 ? -7.856 -0.242 -6.644 1.00 86.44 99 CYS A CA 1
ATOM 798 C C . CYS A 1 99 ? -8.461 -1.247 -5.653 1.00 86.44 99 CYS A C 1
ATOM 800 O O . CYS A 1 99 ? -9.214 -0.856 -4.760 1.00 86.44 99 CYS A O 1
ATOM 802 N N . TYR A 1 100 ? -8.106 -2.531 -5.755 1.00 89.38 100 TYR A N 1
ATOM 803 C CA . TYR A 1 100 ? -8.583 -3.548 -4.812 1.00 89.38 100 TYR A CA 1
ATOM 804 C C . TYR A 1 100 ? 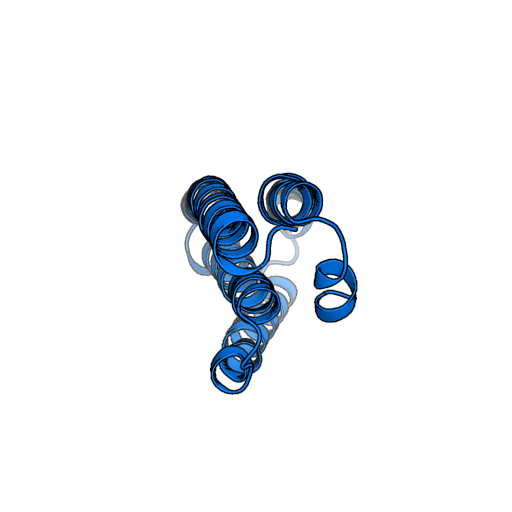-8.114 -3.272 -3.381 1.00 89.38 100 TYR A C 1
ATOM 806 O O . TYR A 1 100 ? -8.903 -3.387 -2.439 1.00 89.38 100 TYR A O 1
ATOM 814 N N . HIS A 1 101 ? -6.859 -2.849 -3.217 1.00 89.06 101 HIS A N 1
ATOM 815 C CA . HIS A 1 101 ? -6.303 -2.448 -1.930 1.00 89.06 101 HIS A CA 1
ATOM 816 C C . HIS A 1 101 ? -7.119 -1.324 -1.279 1.00 89.06 101 HIS A C 1
ATOM 818 O O . HIS A 1 101 ? -7.445 -1.432 -0.097 1.00 89.06 101 HIS A O 1
ATOM 824 N N . MET A 1 102 ? -7.494 -0.282 -2.034 1.00 88.62 102 MET A N 1
ATOM 825 C CA . MET A 1 102 ? -8.296 0.837 -1.521 1.00 88.62 102 MET A CA 1
ATOM 826 C C . MET A 1 102 ? -9.604 0.357 -0.884 1.00 88.62 102 MET A C 1
ATOM 828 O O . MET A 1 102 ? -9.878 0.669 0.278 1.00 88.62 102 MET A O 1
ATOM 832 N N . PHE A 1 103 ? -10.402 -0.415 -1.628 1.00 87.44 103 PHE A N 1
ATOM 833 C CA . PHE A 1 103 ? -11.697 -0.897 -1.143 1.00 87.44 103 PHE A CA 1
ATOM 834 C C . PHE A 1 103 ? -11.535 -1.835 0.052 1.00 87.44 103 PHE A C 1
ATOM 836 O O . PHE A 1 103 ? -12.227 -1.689 1.065 1.00 87.44 103 PHE A O 1
ATOM 843 N N . TYR A 1 104 ? -10.580 -2.762 -0.035 1.00 89.94 104 TYR A N 1
ATOM 844 C CA . TYR A 1 104 ? -10.328 -3.721 1.030 1.00 89.94 104 TYR A CA 1
ATOM 845 C C . TYR A 1 104 ? -9.884 -3.024 2.321 1.00 89.94 104 TYR A C 1
ATOM 847 O O . TYR A 1 104 ? -10.430 -3.293 3.393 1.00 89.94 104 TYR A O 1
ATOM 855 N N . LYS A 1 105 ? -8.965 -2.057 2.244 1.00 89.62 105 LYS A N 1
ATOM 856 C CA . LYS A 1 105 ? -8.507 -1.323 3.429 1.00 89.62 105 LYS A CA 1
ATOM 857 C C . LYS A 1 105 ? -9.574 -0.430 4.028 1.00 89.62 105 LYS A C 1
ATOM 859 O O . LYS A 1 105 ? -9.710 -0.439 5.251 1.00 89.62 105 LYS A O 1
ATOM 864 N N . ALA A 1 106 ? -10.358 0.264 3.207 1.00 88.31 106 ALA A N 1
ATOM 865 C CA . ALA A 1 106 ? -11.493 1.034 3.703 1.00 88.31 106 ALA A CA 1
ATOM 866 C C . ALA A 1 106 ? -12.446 0.142 4.516 1.00 88.31 106 ALA A C 1
ATOM 868 O O . ALA A 1 106 ? -12.770 0.474 5.656 1.00 88.31 106 ALA A O 1
ATOM 869 N N . SER A 1 107 ? -12.815 -1.031 3.983 1.00 90.81 107 SER A N 1
ATOM 870 C CA . SER A 1 107 ? -13.691 -1.969 4.697 1.00 90.81 107 SER A CA 1
ATOM 871 C C . SER A 1 107 ? -13.087 -2.474 6.012 1.00 90.81 107 SER A C 1
ATOM 873 O O . SER A 1 107 ? -13.770 -2.458 7.034 1.00 90.81 107 SER A O 1
ATOM 875 N N . LEU A 1 108 ? -11.800 -2.843 6.033 1.00 90.69 108 LEU A N 1
ATOM 876 C CA . LEU A 1 108 ? -11.140 -3.344 7.241 1.00 90.69 108 LEU A CA 1
ATOM 877 C C . LEU A 1 108 ? -11.072 -2.296 8.356 1.00 90.69 108 LEU A C 1
ATOM 879 O O . LEU A 1 108 ? -11.356 -2.613 9.512 1.00 90.69 108 LEU A O 1
ATOM 883 N N . PHE A 1 109 ? -10.720 -1.050 8.024 1.00 89.44 109 PHE A N 1
ATOM 884 C CA . PHE A 1 109 ? -10.682 0.022 9.019 1.00 89.44 109 PHE A CA 1
ATOM 885 C C . PHE A 1 109 ? -12.077 0.347 9.560 1.00 89.44 109 PHE A C 1
ATOM 887 O O . PHE A 1 109 ? -12.212 0.572 10.760 1.00 89.44 109 PHE A O 1
ATOM 894 N N . ILE A 1 110 ? -13.117 0.313 8.721 1.00 88.88 110 ILE A N 1
ATOM 895 C CA . ILE A 1 110 ? -14.501 0.521 9.172 1.00 88.88 110 ILE A CA 1
ATOM 896 C C . ILE A 1 110 ? -14.945 -0.612 10.105 1.00 88.88 110 ILE A C 1
ATOM 898 O O . ILE A 1 110 ? -15.461 -0.334 11.185 1.00 88.88 110 ILE A O 1
ATOM 902 N N . VAL A 1 111 ? -14.704 -1.876 9.740 1.00 91.19 111 VAL A N 1
ATOM 903 C CA . VAL A 1 111 ? -15.078 -3.037 10.571 1.00 91.19 111 VAL A CA 1
ATOM 904 C C . VAL A 1 111 ? -14.397 -2.981 11.937 1.00 91.19 111 VAL A C 1
ATOM 906 O O . VAL A 1 111 ? -15.046 -3.212 12.956 1.00 91.19 111 VAL A O 1
ATOM 909 N N . ILE A 1 112 ? -13.115 -2.618 11.987 1.00 90.12 112 ILE A N 1
ATOM 910 C CA . ILE A 1 112 ? -12.409 -2.462 13.263 1.00 90.12 112 ILE A CA 1
ATOM 911 C C . ILE A 1 112 ? -12.869 -1.240 14.034 1.00 90.12 112 ILE A C 1
ATOM 913 O O . ILE A 1 112 ? -12.935 -1.306 15.255 1.00 90.12 112 ILE A O 1
ATOM 917 N N . GLY A 1 113 ? -13.247 -0.161 13.353 1.00 88.12 113 GLY A N 1
ATOM 918 C CA . GLY A 1 113 ? -13.887 0.975 14.004 1.00 88.12 113 GLY A CA 1
ATOM 919 C C . GLY A 1 113 ? -15.172 0.574 14.718 1.00 88.12 113 GLY A C 1
ATOM 920 O O . GLY A 1 113 ? -15.334 0.890 15.890 1.00 88.12 113 GLY A O 1
ATOM 921 N N . ILE A 1 114 ? -16.029 -0.203 14.052 1.00 90.19 114 ILE A N 1
ATOM 922 C CA . ILE A 1 114 ? -17.267 -0.733 14.639 1.00 90.19 114 ILE A CA 1
ATOM 923 C C . ILE A 1 114 ? -16.956 -1.638 15.839 1.00 90.19 114 ILE A C 1
ATOM 925 O O . ILE A 1 114 ? -17.569 -1.487 16.893 1.00 90.19 114 ILE A O 1
ATOM 929 N N . TRP A 1 115 ? -15.984 -2.546 15.715 1.00 90.69 115 TRP A N 1
ATOM 930 C CA . TRP A 1 115 ? -15.560 -3.408 16.824 1.00 90.69 115 TRP A CA 1
ATOM 931 C C . TRP A 1 115 ? -15.047 -2.604 18.020 1.00 90.69 115 TRP A C 1
ATOM 933 O O . TRP A 1 115 ? -15.476 -2.839 19.147 1.00 90.69 115 TRP A O 1
ATOM 943 N N . ILE A 1 116 ? -14.157 -1.638 17.789 1.00 88.44 116 ILE A N 1
ATOM 944 C CA . ILE A 1 116 ? -13.612 -0.799 18.860 1.00 88.44 116 ILE A CA 1
ATOM 945 C C . ILE A 1 116 ? -14.740 -0.022 19.548 1.00 88.44 116 ILE A C 1
ATOM 947 O O . ILE A 1 116 ? -14.786 0.007 20.777 1.00 88.44 116 ILE A O 1
ATOM 951 N N . HIS A 1 117 ? -15.681 0.514 18.773 1.00 88.44 117 HIS A N 1
ATOM 952 C CA . HIS A 1 117 ? -16.822 1.248 19.306 1.00 88.44 117 HIS A CA 1
ATOM 953 C C . HIS A 1 117 ? -17.718 0.381 20.196 1.00 88.44 117 HIS A C 1
ATOM 955 O O . HIS A 1 117 ? -18.089 0.792 21.292 1.00 88.44 117 HIS A O 1
ATOM 961 N N . ILE A 1 118 ? -18.015 -0.850 19.771 1.00 92.69 118 ILE A N 1
ATOM 962 C CA . ILE A 1 118 ? -18.871 -1.777 20.525 1.00 92.69 118 ILE A CA 1
ATOM 963 C C . ILE A 1 118 ? -18.211 -2.232 21.835 1.00 92.69 118 ILE A C 1
ATOM 965 O O . ILE A 1 118 ? -18.880 -2.289 22.864 1.00 92.69 118 ILE A O 1
ATOM 969 N N . PHE A 1 119 ? -16.922 -2.584 21.808 1.00 88.56 119 PHE A N 1
ATOM 970 C CA . PHE A 1 119 ? -16.249 -3.190 22.965 1.00 88.56 119 PHE A CA 1
ATOM 971 C C . PHE A 1 119 ? -15.632 -2.174 23.930 1.00 88.56 119 PHE A C 1
ATOM 973 O O . PHE A 1 119 ? -15.535 -2.462 25.122 1.00 88.56 119 PHE A O 1
ATOM 980 N N . PHE A 1 120 ? -15.214 -1.005 23.440 1.00 85.31 120 PHE A N 1
ATOM 981 C CA . PHE A 1 120 ? -14.506 0.000 24.240 1.00 85.31 120 PHE A CA 1
ATOM 982 C C . PHE A 1 120 ? -15.269 1.325 24.385 1.00 85.31 120 PHE A C 1
ATOM 984 O O . PHE A 1 120 ? -14.841 2.167 25.171 1.00 85.31 120 PHE A O 1
ATOM 991 N N . GLY A 1 121 ? -16.389 1.519 23.677 1.00 73.50 121 GLY A N 1
ATOM 992 C CA . GLY A 1 121 ? -17.226 2.722 23.793 1.00 73.50 121 GLY A CA 1
ATOM 993 C C . GLY A 1 121 ? -16.586 4.013 23.262 1.00 73.50 121 GLY A C 1
ATOM 994 O O . GLY A 1 121 ? -17.041 5.099 23.615 1.00 73.50 121 GLY A O 1
ATOM 995 N N . LEU A 1 122 ? -15.526 3.892 22.455 1.00 62.25 122 LEU A N 1
ATOM 996 C CA . LEU A 1 122 ? -14.794 4.979 21.783 1.00 62.25 122 LEU A CA 1
ATOM 997 C C . LEU A 1 122 ? -15.281 5.154 20.346 1.00 62.25 122 LEU A C 1
ATOM 999 O O . LEU A 1 122 ? -15.474 6.305 19.911 1.00 62.25 122 LEU A O 1
#

InterPro domains:
  IPR001750 NADH:quinone oxidoreductase/Mrp antiporter, transmembrane domain [PF00361] (1-116)
  IPR003945 NADH-quinone oxidoreductase, chain 5-like [PTHR42829] (1-118)

Secondary structure (DSSP, 8-state):
-HHHHTTS-HHHHHHIIIIIHHHHHHHHHHHHHHHHTTSTTHHHHHHHHHHHHHHHHHGGGGG---HHHHHHHHHHHHHHHHHHHHHHT-HHHHHHHHHHHHHHHHHHHHHHHHHHHHHH--

Sequence (122 aa):
WLPDAMEGPIPVSALIHAATLVVCGIILGSFIFWCFEFWFSYFYSIICWTTAIIVLMSLCVFYNFDAKRYIAFSTICQISFSFFCCICLDLY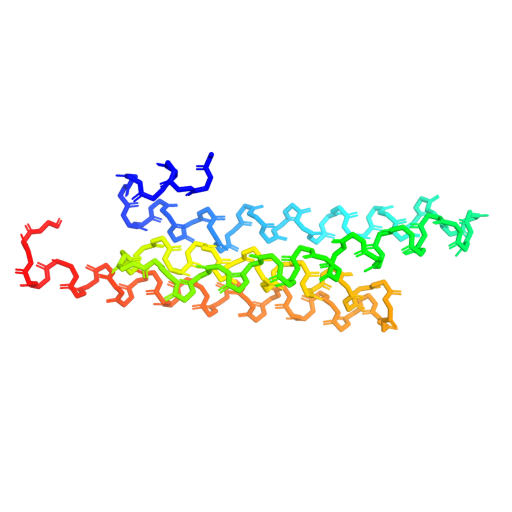VGCLFFCYHMFYKASLFIVIGIWIHIFFGL

Radius of gyration: 15.79 Å; chains: 1; bounding box: 38×20×46 Å

pLDDT: mean 83.2, std 7.05, range [59.91, 92.75]